Protein AF-A0A4U2ZKP9-F1 (afdb_monomer_lite)

Foldseek 3Di:
DAAAAEDEAEDDPCLPPPVCVVVLVVVVVCVVRHYHYHYAEVRVLSCLVVVVCVPPDDDYPDPVSSDD

Organism: NCBI:txid1890302

pLDDT: mean 96.16, std 5.91, range [57.84, 98.69]

Radius of gyration: 11.35 Å; chains: 1; bounding box: 25×27×24 Å

Secondary structure (DSSP, 8-state):
--TT-EEEE---S-TTSGGGHHHHHHHHHHHHHT-EEEE-THHHHHHHHTTTTTTS----S-GGGG--

InterPro domains:
  IPR002818 DJ-1/PfpI [PF01965] (3-62)
  IPR029062 Class I glutamine amidotransferase-like [G3DSA:3.40.50.880] (1-68)
  IPR029062 Class I glutamine amidotransferase-like [SSF52317] (3-68)

Sequence (68 aa):
LESKDLLILPGGTTWSEEIHQLILERIGQALKLGTIVAAICGATEALANMGYLDTRKHTSNNLEYTKM

Structure (mmCIF, N/CA/C/O backbone):
data_AF-A0A4U2ZKP9-F1
#
_entry.id   AF-A0A4U2ZKP9-F1
#
loop_
_atom_site.group_PDB
_atom_site.id
_atom_site.type_symbol
_atom_site.label_atom_id
_atom_site.label_alt_id
_atom_site.label_comp_id
_atom_site.label_asym_id
_atom_site.label_entity_id
_atom_site.label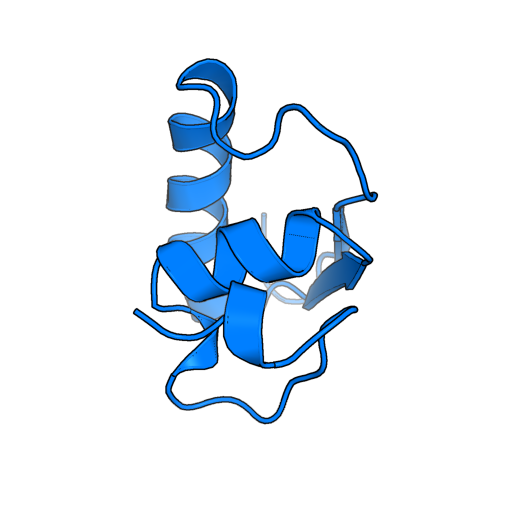_seq_id
_atom_site.pdbx_PDB_ins_code
_atom_site.Cartn_x
_atom_site.Cartn_y
_atom_site.Cartn_z
_atom_site.occupancy
_atom_site.B_iso_or_equiv
_atom_site.auth_seq_id
_atom_site.auth_comp_id
_atom_site.auth_asym_id
_atom_site.auth_atom_id
_atom_site.pdbx_PDB_model_num
ATOM 1 N N . LEU A 1 1 ? 1.400 12.177 9.911 1.00 91.12 1 LEU A N 1
ATOM 2 C CA . LEU A 1 1 ? 0.229 11.470 9.366 1.00 91.12 1 LEU A CA 1
ATOM 3 C C . LEU A 1 1 ? -0.714 11.251 10.517 1.00 91.12 1 LEU A C 1
ATOM 5 O O . LEU A 1 1 ? -0.344 10.595 11.487 1.00 91.12 1 LEU A O 1
ATOM 9 N N . GLU A 1 2 ? -1.869 11.878 10.425 1.00 96.44 2 GLU A N 1
ATOM 10 C CA . GLU A 1 2 ? -2.931 11.820 11.413 1.00 96.44 2 GLU A CA 1
ATOM 11 C C . GLU A 1 2 ? -4.108 11.004 10.865 1.00 96.44 2 GLU A C 1
ATOM 13 O O . GLU A 1 2 ? -4.120 10.550 9.713 1.00 96.44 2 GLU A O 1
ATOM 18 N N . SER A 1 3 ? -5.097 10.754 11.720 1.00 97.62 3 SER A N 1
ATOM 19 C CA . SER A 1 3 ? -6.316 10.067 11.302 1.00 97.62 3 SER A CA 1
ATOM 20 C C . SER A 1 3 ? -7.039 10.889 10.233 1.00 97.62 3 SER A C 1
ATOM 22 O O . SER A 1 3 ? -7.182 12.099 10.387 1.00 97.62 3 SER A O 1
ATOM 24 N N . LYS A 1 4 ? -7.537 10.230 9.179 1.00 97.19 4 LYS A N 1
ATOM 25 C CA . LYS A 1 4 ? -8.216 10.835 8.011 1.00 97.19 4 LYS A CA 1
ATOM 26 C C . LYS A 1 4 ? -7.349 11.656 7.047 1.00 97.19 4 LYS A C 1
ATOM 28 O O . LYS A 1 4 ? -7.882 12.084 6.024 1.00 97.19 4 LYS A O 1
ATOM 33 N N . ASP A 1 5 ? -6.048 11.809 7.292 1.00 98.62 5 ASP A N 1
ATOM 34 C CA . ASP A 1 5 ? -5.125 12.261 6.243 1.00 98.62 5 ASP A CA 1
ATOM 35 C C . ASP A 1 5 ? -5.150 11.288 5.052 1.00 98.62 5 ASP A C 1
ATOM 37 O O . ASP A 1 5 ? -5.445 10.101 5.217 1.00 98.62 5 ASP A O 1
ATOM 41 N N . LEU A 1 6 ? -4.796 11.775 3.859 1.00 98.56 6 LEU A N 1
ATOM 42 C CA . LEU A 1 6 ? -4.653 10.959 2.652 1.00 98.56 6 LEU A CA 1
ATOM 43 C C . LEU A 1 6 ? -3.186 10.883 2.220 1.00 98.56 6 LEU A C 1
ATOM 45 O O . LEU A 1 6 ? -2.571 11.898 1.901 1.00 98.56 6 LEU A O 1
ATOM 49 N N . LEU A 1 7 ? -2.657 9.664 2.143 1.00 98.62 7 LEU A N 1
ATOM 50 C CA . LEU A 1 7 ? -1.360 9.356 1.548 1.00 98.62 7 LEU A CA 1
ATOM 51 C C . LEU A 1 7 ? -1.566 8.590 0.237 1.00 98.62 7 LEU A C 1
ATOM 53 O O . LEU A 1 7 ? -2.214 7.543 0.226 1.00 98.62 7 LEU A O 1
ATOM 57 N N . ILE A 1 8 ? -1.000 9.099 -0.860 1.00 98.69 8 ILE A N 1
ATOM 58 C CA . ILE A 1 8 ? -1.104 8.494 -2.195 1.00 98.69 8 ILE A CA 1
ATOM 59 C C . ILE A 1 8 ? 0.259 7.926 -2.595 1.00 98.69 8 ILE A C 1
ATOM 61 O O . ILE A 1 8 ? 1.250 8.653 -2.616 1.00 98.69 8 ILE A O 1
ATOM 65 N N . LEU A 1 9 ? 0.297 6.637 -2.929 1.00 98.56 9 LEU A N 1
ATOM 66 C CA . LEU A 1 9 ? 1.491 5.907 -3.345 1.00 98.56 9 LEU A CA 1
ATOM 67 C C . LEU A 1 9 ? 1.357 5.515 -4.824 1.00 98.56 9 LEU A C 1
ATOM 69 O O . LEU A 1 9 ? 0.575 4.615 -5.152 1.00 98.56 9 LEU A O 1
ATOM 73 N N . PRO A 1 10 ? 2.072 6.195 -5.736 1.00 98.56 10 PRO A N 1
ATOM 74 C CA . PRO A 1 10 ? 2.013 5.880 -7.154 1.00 98.56 10 PRO A CA 1
ATOM 75 C C . PRO A 1 10 ? 2.761 4.585 -7.482 1.00 98.56 10 PRO A C 1
ATOM 77 O O . PRO A 1 10 ? 3.635 4.126 -6.744 1.00 98.56 10 PRO A O 1
ATOM 80 N N . GLY A 1 11 ? 2.458 4.034 -8.656 1.00 98.12 11 GLY A N 1
ATOM 81 C CA . GLY A 1 11 ? 3.253 2.960 -9.238 1.00 98.12 11 GLY A CA 1
ATOM 82 C C . GLY A 1 11 ? 4.698 3.383 -9.505 1.00 98.12 11 GLY A C 1
ATOM 83 O O . GLY A 1 11 ? 5.008 4.565 -9.629 1.00 98.12 11 GLY A O 1
ATOM 84 N N . GLY A 1 12 ? 5.573 2.395 -9.637 1.00 96.88 12 GLY A N 1
ATOM 85 C CA . GLY A 1 12 ? 6.981 2.583 -9.961 1.00 96.88 12 GLY A CA 1
ATOM 86 C C . GLY A 1 12 ? 7.702 1.241 -9.970 1.00 96.88 12 GLY A C 1
ATOM 87 O O . GLY A 1 12 ? 7.188 0.260 -9.436 1.00 96.88 12 GLY A O 1
ATOM 88 N N . THR A 1 13 ? 8.885 1.199 -10.573 1.00 96.50 13 THR A N 1
ATOM 89 C CA . THR A 1 13 ? 9.710 -0.017 -10.679 1.00 96.50 13 THR A CA 1
ATOM 90 C C . THR A 1 13 ? 10.758 -0.133 -9.571 1.00 96.50 13 THR A C 1
ATOM 92 O O . THR A 1 13 ? 11.560 -1.056 -9.598 1.00 96.50 13 THR A O 1
ATOM 95 N N . THR A 1 14 ? 10.780 0.806 -8.620 1.00 97.56 14 THR A N 1
ATOM 96 C CA . THR A 1 14 ? 11.835 0.932 -7.598 1.00 97.56 14 THR A CA 1
ATOM 97 C C . THR A 1 14 ? 11.363 0.570 -6.192 1.00 97.56 14 THR A C 1
ATOM 99 O O . THR A 1 14 ? 12.126 0.686 -5.245 1.00 97.56 14 THR A O 1
ATOM 102 N N . TRP A 1 15 ? 10.117 0.116 -6.021 1.00 97.31 15 TRP A N 1
ATOM 103 C CA . TRP A 1 15 ? 9.503 -0.130 -4.707 1.00 97.31 15 TRP A CA 1
ATOM 104 C C . TRP A 1 15 ? 10.199 -1.206 -3.852 1.00 97.31 15 TRP A C 1
ATOM 106 O O . TRP A 1 15 ? 9.985 -1.247 -2.643 1.00 97.31 15 TRP A O 1
ATOM 116 N N . SER A 1 16 ? 11.042 -2.048 -4.454 1.00 93.94 16 SER A N 1
ATOM 117 C CA . SER A 1 16 ? 11.879 -3.030 -3.752 1.00 93.94 16 SER A CA 1
ATOM 118 C C . SER A 1 16 ? 13.197 -2.456 -3.215 1.00 93.94 16 SER A C 1
ATOM 120 O O . SER A 1 16 ? 13.923 -3.156 -2.515 1.00 93.94 16 SER A O 1
ATOM 122 N N . GLU A 1 17 ? 13.551 -1.221 -3.573 1.00 97.75 17 GLU A N 1
ATOM 123 C CA . GLU A 1 17 ? 14.798 -0.586 -3.146 1.00 97.75 17 GLU A CA 1
ATOM 124 C C . GLU A 1 17 ? 14.732 -0.117 -1.686 1.00 97.75 17 GLU A C 1
ATOM 126 O O . GLU A 1 17 ? 13.699 0.346 -1.197 1.00 97.75 17 GLU A O 1
ATOM 131 N N . GLU A 1 18 ? 15.873 -0.177 -0.993 1.00 96.75 18 GLU A N 1
ATOM 132 C CA . GLU A 1 18 ? 15.987 0.134 0.439 1.00 96.75 18 GLU A CA 1
ATOM 133 C C . GLU A 1 18 ? 15.566 1.571 0.786 1.00 96.75 18 GLU A C 1
ATOM 135 O O . GLU A 1 18 ? 15.060 1.828 1.878 1.00 96.75 18 GLU A O 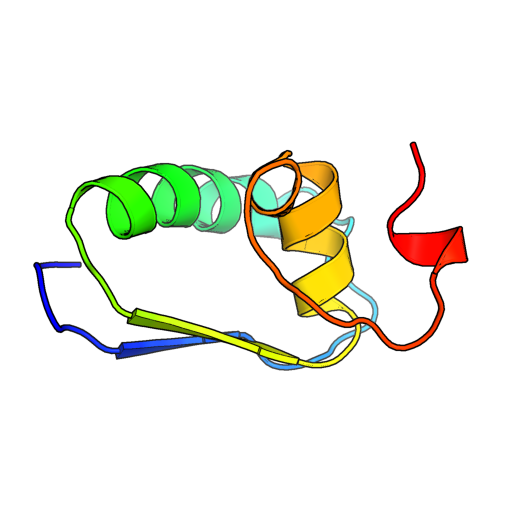1
ATOM 140 N N . ILE A 1 19 ? 15.684 2.504 -0.165 1.00 97.94 19 ILE A N 1
ATOM 141 C CA . ILE A 1 19 ? 15.283 3.906 0.009 1.00 97.94 19 ILE A CA 1
ATOM 142 C C . ILE A 1 19 ? 13.819 4.063 0.457 1.00 97.94 19 ILE A C 1
ATOM 144 O O . ILE A 1 19 ? 13.491 5.025 1.155 1.00 97.94 19 ILE A O 1
ATOM 148 N N . HIS A 1 20 ? 12.943 3.109 0.116 1.00 98.19 20 HIS A N 1
ATOM 149 C CA . HIS A 1 20 ? 11.522 3.161 0.472 1.00 98.19 20 HIS A CA 1
ATOM 150 C C . HIS A 1 20 ? 11.189 2.503 1.814 1.00 98.19 20 HIS A C 1
ATOM 152 O O . HIS A 1 20 ? 10.067 2.654 2.295 1.00 98.19 20 HIS A O 1
ATOM 158 N N . GLN A 1 21 ? 12.132 1.816 2.465 1.00 97.38 21 GLN A N 1
ATOM 159 C CA . GLN A 1 21 ? 11.863 1.107 3.725 1.00 97.38 21 GLN A CA 1
ATOM 160 C C . GLN A 1 21 ? 11.317 2.044 4.807 1.00 97.38 21 GLN A C 1
ATOM 162 O O . GLN A 1 21 ? 10.311 1.746 5.449 1.00 97.38 21 GLN A O 1
ATOM 167 N N . LEU A 1 22 ? 11.895 3.243 4.930 1.00 97.69 22 LEU A N 1
ATOM 168 C CA . LEU A 1 22 ? 11.464 4.214 5.934 1.00 97.69 22 LEU A CA 1
ATOM 169 C C . LEU A 1 22 ? 10.001 4.650 5.745 1.00 97.69 22 LEU A C 1
ATOM 171 O O . LEU A 1 22 ? 9.269 4.806 6.725 1.00 97.69 22 LEU A O 1
ATOM 175 N N . ILE A 1 23 ? 9.555 4.859 4.498 1.00 97.94 23 ILE A N 1
ATOM 176 C CA . ILE A 1 23 ? 8.159 5.237 4.239 1.00 97.94 23 ILE A CA 1
ATOM 177 C C . ILE A 1 23 ? 7.220 4.040 4.422 1.00 97.94 23 ILE A C 1
ATOM 179 O O . ILE A 1 23 ? 6.134 4.217 4.973 1.00 97.94 23 ILE A O 1
ATOM 183 N N . LEU A 1 24 ? 7.644 2.828 4.054 1.00 98.25 24 LEU 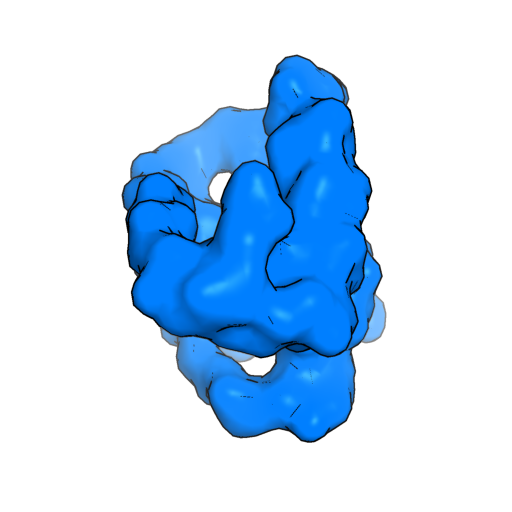A N 1
ATOM 184 C CA . LEU A 1 24 ? 6.875 1.599 4.264 1.00 98.25 24 LEU A CA 1
ATOM 185 C C . LEU A 1 24 ? 6.610 1.348 5.755 1.00 98.25 24 LEU A C 1
ATOM 187 O O . LEU A 1 24 ? 5.458 1.164 6.144 1.00 98.25 24 LEU A O 1
ATOM 191 N N . GLU A 1 25 ? 7.618 1.479 6.619 1.00 98.12 25 GLU A N 1
ATOM 192 C CA . GLU A 1 25 ? 7.432 1.387 8.074 1.00 98.12 25 GLU A CA 1
ATOM 193 C C . GLU A 1 25 ? 6.458 2.448 8.615 1.00 98.12 25 GLU A C 1
ATOM 195 O O . GLU A 1 25 ? 5.583 2.155 9.443 1.00 98.12 25 GLU A O 1
ATOM 200 N N . ARG A 1 26 ? 6.567 3.694 8.128 1.00 98.06 26 ARG A N 1
ATOM 201 C CA . ARG A 1 26 ? 5.648 4.785 8.497 1.00 98.06 26 ARG A CA 1
ATOM 202 C C . ARG A 1 26 ? 4.214 4.499 8.059 1.00 98.06 26 ARG A C 1
ATOM 204 O O . ARG A 1 26 ? 3.289 4.841 8.795 1.00 98.06 26 ARG A O 1
ATOM 211 N N . ILE A 1 27 ? 4.011 3.857 6.908 1.00 98.38 27 ILE A N 1
ATOM 212 C CA . ILE A 1 27 ? 2.684 3.455 6.425 1.00 98.38 27 ILE A CA 1
ATOM 213 C C . ILE A 1 27 ? 2.040 2.453 7.385 1.00 98.38 27 ILE A C 1
ATOM 215 O O . ILE A 1 27 ? 0.863 2.604 7.715 1.00 98.38 27 ILE A O 1
ATOM 219 N N . GLY A 1 28 ? 2.801 1.491 7.915 1.00 97.69 28 GLY A N 1
ATOM 220 C CA . GLY A 1 28 ? 2.298 0.554 8.922 1.00 97.69 28 GLY A CA 1
ATOM 221 C C . GLY A 1 28 ? 1.753 1.254 10.175 1.00 97.69 28 GLY A C 1
ATOM 222 O O . GLY A 1 28 ? 0.731 0.844 10.730 1.00 97.69 28 GLY A O 1
ATOM 223 N N . GLN A 1 29 ? 2.393 2.345 10.605 1.00 98.00 29 GLN A N 1
ATOM 224 C CA . GLN A 1 29 ? 1.902 3.189 11.701 1.00 98.00 29 GLN A CA 1
ATOM 225 C C . GLN A 1 29 ? 0.659 3.980 11.270 1.00 98.00 29 GLN A C 1
ATOM 227 O O . GLN A 1 29 ? -0.364 3.936 11.953 1.00 98.00 29 GLN A O 1
ATOM 232 N N . ALA A 1 30 ? 0.712 4.641 10.113 1.00 98.12 30 ALA A N 1
ATOM 233 C CA . ALA A 1 30 ? -0.379 5.449 9.569 1.00 98.12 30 ALA A CA 1
ATOM 234 C C . ALA A 1 30 ? -1.687 4.648 9.408 1.00 98.12 30 ALA A C 1
ATOM 236 O O . ALA A 1 30 ? -2.761 5.110 9.796 1.00 98.12 30 ALA A O 1
ATOM 237 N N . LEU A 1 31 ? -1.594 3.401 8.936 1.00 98.12 31 LEU A N 1
ATOM 238 C CA . LEU A 1 31 ? -2.730 2.482 8.825 1.00 98.12 31 LEU A CA 1
ATOM 239 C C . LEU A 1 31 ? -3.373 2.167 10.184 1.00 98.12 31 LEU A C 1
ATOM 241 O O . LEU A 1 31 ? -4.591 2.014 10.256 1.00 98.12 31 LEU A O 1
ATOM 245 N N . LYS A 1 32 ? -2.582 2.075 11.263 1.00 97.50 32 LYS A N 1
ATOM 246 C CA . LYS A 1 32 ? -3.093 1.872 12.633 1.00 97.50 32 LYS A CA 1
ATOM 247 C C . LYS A 1 32 ? -3.752 3.136 13.194 1.00 97.50 32 LYS A C 1
ATOM 249 O O . LYS A 1 32 ? -4.732 3.030 13.922 1.00 97.50 32 LYS A O 1
ATOM 254 N N . LEU A 1 33 ? -3.237 4.315 12.839 1.00 97.69 33 LEU A N 1
ATOM 255 C CA . LEU A 1 33 ? -3.781 5.629 13.216 1.00 97.69 33 LEU A CA 1
ATOM 256 C C . LEU A 1 33 ? -5.095 5.983 12.486 1.00 97.69 33 LEU A C 1
ATOM 258 O O . LEU A 1 33 ? -5.829 6.873 12.919 1.00 97.69 33 LEU A O 1
ATOM 262 N N . GLY A 1 34 ? -5.412 5.293 11.387 1.00 97.94 34 GLY A N 1
ATOM 263 C CA . GLY A 1 34 ? -6.588 5.576 10.561 1.00 97.94 34 GLY A CA 1
ATOM 264 C C . GLY A 1 34 ? -6.341 6.621 9.469 1.00 97.94 34 GLY A C 1
ATOM 265 O O . GLY A 1 34 ? -7.286 7.249 8.994 1.00 97.94 34 GLY A O 1
ATOM 266 N N . THR A 1 35 ? -5.084 6.831 9.074 1.00 98.62 35 THR A N 1
ATOM 267 C CA . THR A 1 35 ? -4.746 7.512 7.817 1.00 98.62 35 THR A CA 1
ATOM 268 C C . THR A 1 35 ? -5.258 6.683 6.634 1.00 98.62 35 THR A C 1
ATOM 270 O O . THR A 1 35 ? -5.184 5.451 6.641 1.00 98.62 35 THR A O 1
ATOM 273 N N . ILE A 1 36 ? -5.764 7.350 5.601 1.00 98.69 36 ILE A N 1
ATOM 274 C CA . ILE A 1 36 ? -6.205 6.729 4.353 1.00 98.69 36 ILE A CA 1
ATOM 275 C C . ILE A 1 36 ? -4.980 6.556 3.451 1.00 98.69 36 ILE A C 1
ATOM 277 O O . ILE A 1 36 ? -4.317 7.531 3.105 1.00 98.69 36 ILE A O 1
ATOM 281 N N . VAL A 1 37 ? -4.683 5.319 3.055 1.00 98.62 37 VAL A N 1
ATOM 282 C CA . VAL A 1 37 ? -3.565 5.001 2.154 1.00 98.62 37 VAL A CA 1
ATOM 283 C C . VAL A 1 37 ? -4.126 4.501 0.829 1.00 98.62 37 VAL A C 1
ATOM 285 O O . VAL A 1 37 ? -4.784 3.463 0.784 1.00 98.62 37 VAL A O 1
ATOM 288 N N . ALA A 1 38 ? -3.871 5.247 -0.243 1.00 98.69 38 ALA A N 1
ATOM 289 C CA . ALA A 1 38 ? -4.250 4.893 -1.604 1.00 98.69 38 ALA A CA 1
ATOM 290 C C . ALA A 1 38 ? -2.998 4.471 -2.384 1.00 98.69 38 ALA A C 1
ATOM 292 O O . ALA A 1 38 ? -2.135 5.303 -2.650 1.00 98.69 38 ALA A O 1
ATOM 293 N N . ALA A 1 39 ? -2.895 3.193 -2.748 1.00 98.62 39 ALA A N 1
ATOM 294 C CA . ALA A 1 39 ? -1.758 2.641 -3.484 1.00 98.62 39 ALA A CA 1
ATOM 295 C C . ALA A 1 39 ? -2.196 2.057 -4.830 1.00 98.62 39 ALA A C 1
ATOM 297 O O . ALA A 1 39 ? -3.287 1.492 -4.940 1.00 98.62 39 ALA A O 1
ATOM 298 N N . ILE A 1 40 ? -1.349 2.204 -5.850 1.00 98.69 40 ILE A N 1
ATOM 299 C CA . ILE A 1 40 ? -1.614 1.703 -7.202 1.00 98.69 40 ILE A CA 1
ATOM 300 C C . ILE A 1 40 ? -0.366 1.067 -7.826 1.00 98.69 40 ILE A C 1
ATOM 302 O O . ILE A 1 40 ? 0.756 1.527 -7.611 1.00 98.69 40 ILE A O 1
ATOM 306 N N . CYS A 1 41 ? -0.571 0.042 -8.664 1.00 97.75 41 CYS A N 1
ATOM 307 C CA . CYS A 1 41 ? 0.485 -0.656 -9.404 1.00 97.75 41 CYS A CA 1
ATOM 308 C C . CYS A 1 41 ? 1.547 -1.233 -8.436 1.00 97.75 41 CYS A C 1
ATOM 310 O O . CYS A 1 41 ? 1.168 -1.836 -7.433 1.00 97.75 41 CYS A O 1
ATOM 312 N N . GLY A 1 42 ? 2.847 -1.048 -8.692 1.00 97.12 42 GLY A N 1
ATOM 313 C CA . GLY A 1 42 ? 3.929 -1.613 -7.868 1.00 97.12 42 GLY A CA 1
ATOM 314 C C . GLY A 1 42 ? 3.928 -1.172 -6.396 1.00 97.12 42 GLY A C 1
ATOM 315 O O . GLY A 1 42 ? 4.438 -1.891 -5.543 1.00 97.12 42 GLY A O 1
ATOM 316 N N . ALA A 1 43 ? 3.288 -0.046 -6.052 1.00 98.31 43 ALA A N 1
ATOM 317 C CA . ALA A 1 43 ? 3.126 0.338 -4.646 1.00 98.31 43 ALA A CA 1
ATOM 318 C C . ALA A 1 43 ? 2.287 -0.680 -3.867 1.00 98.31 43 ALA A C 1
ATOM 320 O O . ALA A 1 43 ? 2.517 -0.900 -2.680 1.00 98.31 43 ALA A O 1
ATOM 321 N N . THR A 1 44 ? 1.317 -1.318 -4.525 1.00 98.06 44 THR A N 1
ATOM 322 C CA . THR A 1 44 ? 0.480 -2.330 -3.881 1.00 98.06 44 THR A CA 1
ATOM 323 C C . THR A 1 44 ? 1.281 -3.585 -3.541 1.00 98.06 44 THR A C 1
ATOM 325 O O . THR A 1 44 ? 1.067 -4.170 -2.483 1.00 98.06 44 THR A O 1
ATOM 328 N N . GLU A 1 45 ? 2.242 -3.955 -4.388 1.00 96.81 45 GLU A N 1
ATOM 329 C CA . GLU A 1 45 ? 3.173 -5.063 -4.140 1.00 96.81 45 GLU A CA 1
ATOM 330 C C . GLU A 1 45 ? 4.064 -4.755 -2.930 1.00 96.81 45 GLU A C 1
ATOM 332 O O . GLU A 1 45 ? 4.226 -5.595 -2.052 1.00 96.81 45 GLU A O 1
ATOM 337 N N . ALA A 1 46 ? 4.543 -3.513 -2.798 1.00 97.44 46 ALA A N 1
ATOM 338 C CA . ALA A 1 46 ? 5.299 -3.083 -1.621 1.00 97.44 46 ALA A CA 1
ATOM 339 C C . ALA A 1 46 ? 4.488 -3.205 -0.319 1.00 97.44 46 ALA A C 1
ATOM 341 O O . ALA A 1 46 ? 5.001 -3.680 0.692 1.00 97.44 46 ALA A O 1
ATOM 342 N N . LEU A 1 47 ? 3.207 -2.814 -0.338 1.00 98.00 47 LEU A N 1
ATOM 343 C CA . LEU A 1 47 ? 2.324 -2.972 0.824 1.00 98.00 47 LEU A CA 1
ATOM 344 C C . LEU A 1 47 ? 2.033 -4.444 1.141 1.00 98.00 47 LEU A C 1
ATOM 346 O O . LEU A 1 47 ? 1.963 -4.800 2.319 1.00 98.00 47 LEU A O 1
ATOM 350 N N . ALA A 1 48 ? 1.864 -5.286 0.117 1.00 97.25 48 ALA A N 1
ATOM 351 C CA . ALA A 1 48 ? 1.712 -6.729 0.288 1.00 97.25 48 ALA A CA 1
ATOM 352 C C . ALA A 1 48 ? 2.964 -7.332 0.933 1.00 97.25 48 ALA A C 1
ATOM 354 O O . ALA A 1 48 ? 2.852 -8.071 1.904 1.00 97.25 48 ALA A O 1
ATOM 355 N N . ASN A 1 49 ? 4.152 -6.932 0.474 1.00 95.25 49 ASN A N 1
ATOM 356 C CA . ASN A 1 49 ? 5.414 -7.464 0.976 1.00 95.25 49 ASN A CA 1
ATOM 357 C C . ASN A 1 49 ? 5.691 -7.114 2.444 1.00 95.25 49 ASN A C 1
ATOM 359 O O . ASN A 1 49 ? 6.391 -7.844 3.140 1.00 95.25 49 ASN A O 1
ATOM 363 N N . MET A 1 50 ? 5.113 -6.020 2.936 1.00 96.88 50 MET A N 1
ATOM 364 C CA . MET A 1 50 ? 5.158 -5.655 4.353 1.00 96.88 50 MET A CA 1
ATOM 365 C C . MET A 1 50 ? 4.093 -6.374 5.207 1.00 96.88 50 MET A C 1
ATOM 367 O O . MET A 1 50 ? 3.987 -6.104 6.404 1.00 96.88 50 MET A O 1
ATOM 371 N N . GLY A 1 51 ? 3.261 -7.236 4.609 1.00 96.88 51 GLY A N 1
ATOM 372 C CA . GLY A 1 51 ? 2.148 -7.933 5.266 1.00 96.88 51 GLY A CA 1
ATOM 373 C C . GLY A 1 51 ? 0.940 -7.038 5.568 1.00 96.88 51 GLY A C 1
ATOM 374 O O . GLY A 1 51 ? 0.020 -7.411 6.300 1.00 96.88 51 GLY A O 1
ATOM 375 N N . TYR A 1 52 ? 0.905 -5.809 5.040 1.00 97.81 52 TYR A N 1
ATOM 376 C CA . TYR A 1 52 ? -0.157 -4.850 5.371 1.00 97.81 52 TYR A CA 1
ATOM 377 C C . TYR A 1 52 ? -1.502 -5.203 4.733 1.00 97.81 52 TYR A C 1
ATOM 379 O O . TYR A 1 52 ? -2.538 -4.673 5.153 1.00 97.81 52 TYR A O 1
ATOM 387 N N . LEU A 1 53 ? -1.491 -6.094 3.742 1.00 97.31 53 LEU A N 1
ATOM 388 C CA . LEU A 1 53 ? -2.662 -6.499 2.973 1.00 97.31 53 LEU A CA 1
ATOM 389 C C . LEU A 1 53 ? -3.205 -7.888 3.351 1.00 97.31 53 LEU A C 1
ATOM 391 O O . LEU A 1 53 ? -4.316 -8.211 2.939 1.00 97.31 53 LEU A O 1
ATOM 395 N N . ASP A 1 54 ? -2.510 -8.656 4.196 1.00 96.56 54 ASP A N 1
ATOM 396 C CA . ASP A 1 54 ? -2.836 -10.056 4.540 1.00 96.56 54 ASP A CA 1
ATOM 397 C C . ASP A 1 54 ? -4.259 -10.249 5.084 1.00 96.56 54 ASP A C 1
ATOM 399 O O . ASP A 1 54 ? -4.899 -11.277 4.882 1.00 96.56 54 ASP A O 1
ATOM 403 N N . THR A 1 55 ? -4.775 -9.236 5.782 1.00 96.31 55 THR A N 1
ATOM 404 C CA . THR A 1 55 ? -6.103 -9.248 6.421 1.00 96.31 55 THR A CA 1
ATOM 405 C C . THR A 1 55 ? -7.068 -8.233 5.809 1.00 96.31 55 THR A C 1
ATOM 407 O O . THR A 1 55 ? -8.144 -7.974 6.354 1.00 96.31 55 THR A O 1
ATOM 410 N N . ARG A 1 56 ? -6.704 -7.627 4.672 1.00 96.31 56 ARG A N 1
ATOM 411 C CA . ARG A 1 56 ? -7.472 -6.557 4.023 1.00 96.31 56 ARG A CA 1
ATOM 412 C C . ARG A 1 56 ? -7.830 -6.966 2.606 1.00 96.31 56 ARG A C 1
ATOM 414 O O . ARG A 1 56 ? -6.989 -7.446 1.858 1.00 96.31 56 ARG A O 1
ATOM 421 N N . LYS A 1 57 ? -9.076 -6.723 2.198 1.00 97.81 57 LYS A N 1
ATOM 422 C CA . LYS A 1 57 ? -9.450 -6.865 0.784 1.00 97.81 57 LYS A CA 1
ATOM 423 C C . LYS A 1 57 ? -8.619 -5.884 -0.046 1.00 97.81 57 LYS A C 1
ATOM 425 O O . LYS A 1 57 ? -8.594 -4.697 0.270 1.00 97.81 57 LYS A O 1
ATOM 430 N N . HIS A 1 58 ? -7.958 -6.384 -1.082 1.00 97.69 58 HIS A N 1
ATOM 431 C CA . HIS A 1 58 ? -7.064 -5.611 -1.940 1.00 97.69 58 HIS A CA 1
ATOM 432 C C . HIS A 1 58 ? -7.064 -6.170 -3.373 1.00 97.69 58 HIS A C 1
ATOM 434 O O . HIS A 1 58 ? -7.683 -7.196 -3.648 1.00 97.69 58 HIS A O 1
ATOM 440 N N . THR A 1 59 ? -6.387 -5.474 -4.286 1.00 97.62 59 THR A N 1
ATOM 441 C CA . THR A 1 59 ? -6.125 -5.906 -5.667 1.00 97.62 59 THR A CA 1
ATOM 442 C C . THR A 1 59 ? -4.719 -5.469 -6.064 1.00 97.62 59 THR A C 1
ATOM 444 O O . THR A 1 59 ? -4.228 -4.475 -5.539 1.00 97.62 59 THR A O 1
ATOM 447 N N . SER A 1 60 ? -4.086 -6.158 -7.006 1.00 97.31 60 SER A N 1
ATOM 448 C CA . SER A 1 60 ? -2.784 -5.796 -7.583 1.00 97.31 60 SER A CA 1
ATOM 449 C C . SER A 1 60 ? -2.827 -5.948 -9.107 1.00 97.31 60 SER A C 1
ATOM 451 O O . SER A 1 60 ? -3.871 -6.286 -9.668 1.00 97.31 60 SER A O 1
ATOM 453 N N . ASN A 1 61 ? -1.707 -5.689 -9.787 1.00 96.69 61 ASN A N 1
ATOM 454 C CA . ASN A 1 61 ? -1.593 -5.928 -11.230 1.00 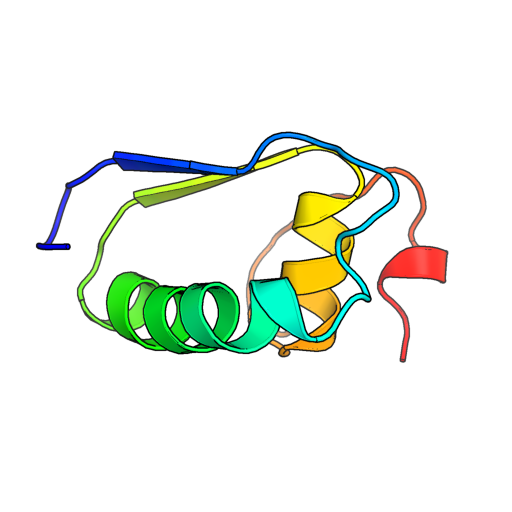96.69 61 ASN A CA 1
ATOM 455 C C . ASN A 1 61 ? -1.713 -7.423 -11.575 1.00 96.69 61 ASN A C 1
ATOM 457 O O . ASN A 1 61 ? -2.289 -7.788 -12.598 1.00 96.69 61 ASN A O 1
ATOM 461 N N . ASN A 1 62 ? -1.149 -8.283 -10.726 1.00 96.25 62 ASN A N 1
ATOM 462 C CA . ASN A 1 62 ? -1.196 -9.733 -1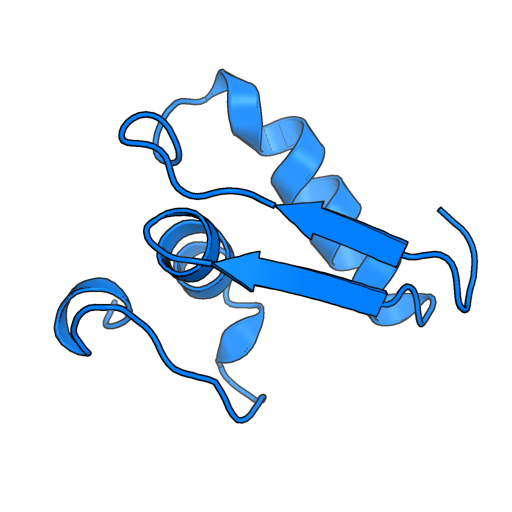0.837 1.00 96.25 62 ASN A CA 1
ATOM 463 C C . ASN A 1 62 ? -1.079 -10.341 -9.433 1.00 96.25 62 ASN A C 1
ATOM 465 O O . ASN A 1 62 ? -0.264 -9.888 -8.626 1.00 96.25 62 ASN A O 1
ATOM 469 N N . LEU A 1 63 ? -1.868 -11.379 -9.153 1.00 95.00 63 LEU A N 1
ATOM 470 C CA . LEU A 1 63 ? -1.878 -12.048 -7.855 1.00 95.00 63 LEU A CA 1
ATOM 471 C C . LEU A 1 63 ? -0.498 -12.609 -7.470 1.00 95.00 63 LEU A C 1
ATOM 473 O O . LEU A 1 63 ? -0.144 -12.572 -6.297 1.00 95.00 63 LEU A O 1
ATOM 477 N N . GLU A 1 64 ? 0.293 -13.092 -8.432 1.00 92.94 64 GLU A N 1
ATOM 478 C CA . GLU A 1 64 ? 1.617 -13.672 -8.161 1.00 92.94 64 GLU A CA 1
ATOM 479 C C . GLU A 1 64 ? 2.607 -12.659 -7.566 1.00 92.94 64 GLU A C 1
ATOM 481 O O . GLU A 1 64 ? 3.519 -13.058 -6.856 1.00 92.94 64 GLU A O 1
ATOM 486 N N . TYR A 1 65 ? 2.419 -11.352 -7.782 1.00 88.62 65 TYR A N 1
ATOM 487 C CA . TYR A 1 65 ? 3.302 -10.319 -7.215 1.00 88.62 65 TYR A CA 1
ATOM 488 C C . TYR A 1 65 ? 3.018 -10.008 -5.743 1.00 88.62 65 TYR 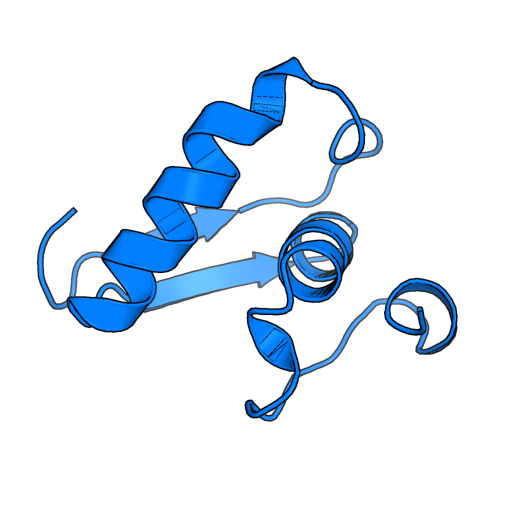A C 1
ATOM 490 O O . TYR A 1 65 ? 3.782 -9.302 -5.095 1.00 88.62 65 TYR A O 1
ATOM 498 N N . THR A 1 66 ? 1.901 -10.510 -5.219 1.00 86.38 66 THR A N 1
ATOM 499 C CA . THR A 1 66 ? 1.489 -10.338 -3.820 1.00 86.38 66 THR A CA 1
ATOM 500 C C . THR A 1 66 ? 1.532 -11.646 -3.035 1.00 86.38 66 THR A C 1
ATOM 502 O O . THR A 1 66 ? 1.131 -11.673 -1.876 1.00 86.38 66 THR A O 1
ATOM 505 N N . LYS A 1 67 ? 1.969 -12.743 -3.664 1.00 73.00 67 LYS A N 1
ATOM 506 C CA . LYS A 1 67 ? 2.184 -14.027 -3.000 1.00 73.00 67 LYS A CA 1
ATOM 507 C C . LYS A 1 67 ? 3.632 -14.091 -2.522 1.00 73.00 67 LYS A C 1
ATOM 509 O O . LYS A 1 67 ? 4.543 -14.088 -3.345 1.00 73.00 67 LYS A O 1
ATOM 514 N N . MET A 1 68 ? 3.819 -14.173 -1.209 1.00 57.84 68 MET A N 1
ATOM 515 C CA . MET A 1 68 ? 5.045 -14.684 -0.593 1.00 57.84 68 MET A CA 1
ATOM 516 C C . MET A 1 68 ? 4.780 -16.055 0.013 1.00 57.84 68 MET A C 1
ATOM 518 O O . MET A 1 68 ? 3.678 -16.237 0.581 1.00 57.84 68 MET A O 1
#